Protein AF-A0A096BMD1-F1 (afdb_monomer_lite)

Radius of gyration: 20.09 Å; chains: 1; bounding box: 47×46×55 Å

Organism: NCBI:txid1401068

Sequence (117 aa):
KVTRGYIKIDFSPAWELNEKVIDFIFFSDKPSQREQKPKDERFKLSFRYQVHGTAFFQGRKVAELTDVGFNNVDEVIEKLVSLLPDDIPPRSMVLFKIENRDKKQTAVYERTKGKGF

Foldseek 3Di:
DDDPDDDDDDCVVVVVVVVVVCCCVPPDPPDDPVPPPPDPPVPFDDQAWWKWKFKDFPNDTFDIDTDGGDGHPVVVVVVRVVSGDPPQDAQGKMKMWMAGPVVRDIDIDIDTHPPRD

Secondary structure (DSSP, 8-state):
-----------HHHHHHHHHHHHHHHS--PPPGGGS----------TTS-EEEEEEETTEEEEEEEES---SHHHHHHHHHHTS-TTSPTT-EEEEEEEETTTTEEEEEEEETTB--

Structure (mmCIF, N/CA/C/O backbone):
data_AF-A0A096BMD1-F1
#
_entry.id   AF-A0A096BMD1-F1
#
loop_
_atom_site.group_PDB
_atom_site.id
_atom_site.type_symbol
_atom_site.label_atom_id
_atom_site.label_alt_id
_atom_site.label_comp_id
_atom_site.label_asym_id
_atom_site.label_entity_id
_atom_site.label_seq_id
_atom_site.pdbx_PDB_ins_code
_atom_site.Cartn_x
_atom_site.Cartn_y
_atom_site.Cartn_z
_atom_site.occupancy
_atom_site.B_iso_or_equiv
_atom_site.auth_seq_id
_atom_site.auth_comp_id
_atom_site.auth_asym_id
_atom_site.auth_atom_id
_atom_site.pdbx_PDB_model_num
ATOM 1 N N . LYS A 1 1 ? -16.268 -29.114 36.804 1.00 44.31 1 LYS A N 1
ATOM 2 C CA . LYS A 1 1 ? -17.260 -28.925 35.714 1.00 44.31 1 LYS A CA 1
ATOM 3 C C . LYS A 1 1 ? -17.296 -27.437 35.386 1.00 44.31 1 LYS A C 1
ATOM 5 O O . LYS A 1 1 ? -17.631 -26.677 36.280 1.00 44.31 1 LYS A O 1
ATOM 10 N N . VAL A 1 2 ? -16.883 -27.021 34.186 1.00 46.84 2 VAL A N 1
ATOM 11 C CA . VAL A 1 2 ? -16.944 -25.609 33.761 1.00 46.84 2 VAL A CA 1
ATOM 12 C C . VAL A 1 2 ? -18.175 -25.445 32.880 1.00 46.84 2 VAL A C 1
ATOM 14 O O . VAL A 1 2 ? -18.296 -26.108 31.851 1.00 46.84 2 VAL A O 1
ATOM 17 N N . THR A 1 3 ? -19.113 -24.614 33.315 1.00 54.94 3 THR A N 1
ATOM 18 C CA . THR A 1 3 ? -20.321 -24.269 32.568 1.00 54.94 3 THR A CA 1
ATOM 19 C C . THR A 1 3 ? -19.910 -23.362 31.408 1.00 54.94 3 THR A C 1
ATOM 21 O O . THR A 1 3 ? -19.445 -22.247 31.629 1.00 54.94 3 THR A O 1
ATOM 24 N N . ARG A 1 4 ? -20.028 -23.841 30.163 1.00 63.47 4 ARG A N 1
ATOM 25 C CA . ARG A 1 4 ? -19.872 -22.997 28.968 1.00 63.47 4 ARG A CA 1
ATOM 26 C C . ARG A 1 4 ? -21.045 -22.013 28.934 1.00 63.47 4 ARG A C 1
ATOM 28 O O . ARG A 1 4 ? -22.141 -22.379 28.524 1.00 63.47 4 ARG A O 1
ATOM 35 N N . GLY A 1 5 ? -20.830 -20.795 29.425 1.00 62.41 5 GLY A N 1
ATOM 36 C CA . GLY A 1 5 ? -21.788 -19.703 29.278 1.00 62.41 5 GLY A CA 1
ATOM 37 C C . GLY A 1 5 ? -21.895 -19.319 27.804 1.00 62.41 5 GLY A C 1
ATOM 38 O O . GLY A 1 5 ? -20.888 -18.998 27.176 1.00 62.41 5 GLY A O 1
ATOM 39 N N . TYR A 1 6 ? -23.098 -19.393 27.240 1.00 62.28 6 TYR A N 1
ATOM 40 C CA . TYR A 1 6 ? -23.366 -18.908 25.890 1.00 62.28 6 TYR A CA 1
ATOM 41 C C . TYR A 1 6 ? -23.229 -17.383 25.875 1.00 62.28 6 TYR A C 1
ATOM 43 O O . TYR A 1 6 ? -24.000 -16.680 26.523 1.00 62.28 6 TYR A O 1
ATOM 51 N N . ILE A 1 7 ? -22.249 -16.872 25.131 1.00 69.31 7 ILE A N 1
ATOM 52 C CA . ILE A 1 7 ? -22.120 -15.442 24.848 1.00 69.31 7 ILE A CA 1
ATOM 53 C C . ILE A 1 7 ? -22.993 -15.162 23.625 1.00 69.31 7 ILE A C 1
ATOM 55 O O . ILE A 1 7 ? -22.671 -15.589 22.516 1.00 69.31 7 ILE A O 1
ATOM 59 N N . LYS A 1 8 ? -24.122 -14.476 23.825 1.00 74.56 8 LYS A N 1
ATOM 60 C CA . LYS A 1 8 ? -24.902 -13.927 22.713 1.00 74.56 8 LYS A CA 1
ATOM 61 C C . LYS A 1 8 ? -24.110 -12.751 22.149 1.00 74.56 8 LYS A C 1
ATOM 63 O O . LYS A 1 8 ? -23.912 -11.759 22.842 1.00 74.56 8 LYS A O 1
ATOM 68 N N . ILE A 1 9 ? -23.620 -12.897 20.923 1.00 75.44 9 ILE A N 1
ATOM 69 C CA . ILE A 1 9 ? -22.891 -11.835 20.230 1.00 75.44 9 ILE A CA 1
ATOM 70 C C . ILE A 1 9 ? -23.888 -10.711 19.944 1.00 75.44 9 ILE A C 1
ATOM 72 O O . ILE A 1 9 ? -24.939 -10.950 19.348 1.00 75.44 9 ILE A O 1
ATOM 76 N N . ASP A 1 10 ? -23.577 -9.511 20.419 1.00 81.00 10 ASP A N 1
ATOM 77 C CA . ASP A 1 10 ? -24.368 -8.322 20.141 1.00 81.00 10 ASP A CA 1
ATOM 78 C C . ASP A 1 10 ? -23.950 -7.732 18.789 1.00 81.00 10 ASP A C 1
ATOM 80 O O . ASP A 1 10 ? -22.784 -7.403 18.570 1.00 81.00 10 ASP A O 1
ATOM 84 N N . PHE A 1 11 ? -24.913 -7.629 17.875 1.00 81.88 11 PHE A N 1
ATOM 85 C CA . PHE A 1 11 ? -24.724 -7.078 16.532 1.00 81.88 11 PHE A CA 1
ATOM 86 C C . PHE A 1 11 ? -25.216 -5.632 16.414 1.00 81.88 11 PHE A C 1
ATOM 88 O O . PHE A 1 11 ? -25.096 -5.046 15.337 1.00 81.88 11 PHE A O 1
ATOM 95 N N . SER A 1 12 ? -25.727 -5.041 17.499 1.00 84.19 12 SER A N 1
ATOM 96 C CA . SER A 1 12 ? -26.197 -3.649 17.526 1.00 84.19 12 SER A CA 1
ATOM 97 C C . SER A 1 12 ? -25.155 -2.658 16.977 1.00 84.19 12 SER A C 1
ATOM 99 O O . SER A 1 12 ? -25.520 -1.843 16.130 1.00 84.19 12 SER A O 1
ATOM 101 N N . PRO A 1 13 ? -23.843 -2.782 17.288 1.00 82.69 13 PRO A N 1
ATOM 102 C CA . PRO A 1 13 ? -22.835 -1.880 16.722 1.00 82.69 13 PRO A CA 1
ATOM 103 C C . PRO A 1 13 ? -22.692 -1.981 15.196 1.00 82.69 13 PRO A C 1
ATOM 105 O O . PRO A 1 13 ? -22.428 -0.986 14.526 1.00 82.69 13 PRO A O 1
ATOM 108 N N . ALA A 1 14 ? -22.855 -3.181 14.629 1.00 84.44 14 ALA A N 1
ATOM 109 C CA . ALA A 1 14 ? -22.781 -3.387 13.183 1.00 84.44 14 ALA A CA 1
ATOM 110 C C . ALA A 1 14 ? -24.036 -2.851 12.476 1.00 84.44 14 ALA A C 1
ATOM 112 O O . ALA A 1 14 ? -23.942 -2.315 11.372 1.00 84.44 14 ALA A O 1
ATOM 113 N N . TRP A 1 15 ? -25.195 -2.964 13.130 1.00 83.19 15 TRP A N 1
ATOM 114 C CA . TRP A 1 15 ? -26.458 -2.422 12.636 1.00 83.19 15 TRP A CA 1
ATOM 115 C C . TRP A 1 15 ? -26.417 -0.895 12.530 1.00 83.19 15 TRP A C 1
ATOM 117 O O . TRP A 1 15 ? -26.657 -0.353 11.452 1.00 83.19 15 TRP A O 1
ATOM 127 N N . GLU A 1 16 ? -26.005 -0.214 13.604 1.00 85.31 16 GLU A N 1
ATOM 128 C CA . GLU A 1 16 ? -25.871 1.249 13.630 1.00 85.31 16 GLU A CA 1
ATOM 129 C C . GLU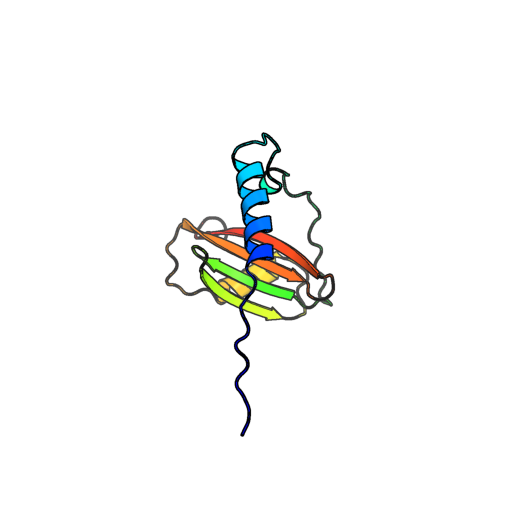 A 1 16 ? -24.891 1.774 12.570 1.00 85.31 16 GLU A C 1
ATOM 131 O O . GLU A 1 16 ? -25.060 2.870 12.033 1.00 85.31 16 GLU A O 1
ATOM 136 N N . LEU A 1 17 ? -23.830 1.013 12.279 1.00 81.50 17 LEU A N 1
ATOM 137 C CA . LEU A 1 17 ? -22.853 1.396 11.264 1.00 81.50 17 LEU A CA 1
ATOM 138 C C . LEU A 1 17 ? -23.443 1.287 9.853 1.00 81.50 17 LEU A C 1
ATOM 140 O O . LEU A 1 17 ? -23.239 2.181 9.033 1.00 81.50 17 LEU A O 1
ATOM 144 N N . ASN A 1 18 ? -24.191 0.217 9.583 1.00 82.25 18 ASN A N 1
ATOM 145 C CA . ASN A 1 18 ? -24.832 0.002 8.289 1.00 82.25 18 ASN A CA 1
ATOM 146 C C . ASN A 1 18 ? -25.927 1.037 8.014 1.00 82.25 18 ASN A C 1
ATOM 148 O O . ASN A 1 18 ? -25.999 1.547 6.898 1.00 82.25 18 ASN A O 1
ATOM 152 N N . GLU A 1 19 ? -26.726 1.391 9.021 1.00 84.69 19 GLU A N 1
ATOM 153 C CA . GLU A 1 19 ? -27.766 2.421 8.908 1.00 84.69 19 GLU A CA 1
ATOM 154 C C . GLU A 1 19 ? -27.171 3.769 8.469 1.00 84.69 19 GLU A C 1
ATOM 156 O O . GLU A 1 19 ? -27.617 4.360 7.487 1.00 84.69 19 GLU A O 1
ATOM 161 N N . LYS A 1 20 ? -26.052 4.183 9.080 1.00 83.25 20 LYS A N 1
ATOM 162 C CA . LYS A 1 20 ? -25.331 5.414 8.703 1.00 83.25 20 LYS A CA 1
ATOM 163 C C . LYS A 1 20 ? -24.802 5.395 7.267 1.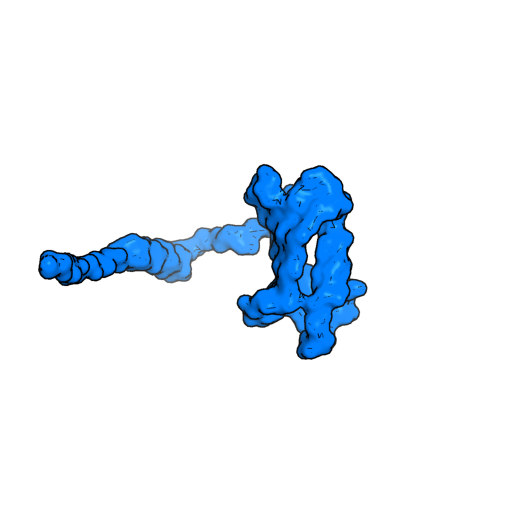00 83.25 20 LYS A C 1
ATOM 165 O O . LYS A 1 20 ? -24.751 6.439 6.619 1.00 83.25 20 LYS A O 1
ATOM 170 N N . VAL A 1 21 ? -24.366 4.234 6.773 1.00 77.81 21 VAL A N 1
ATOM 171 C CA . VAL A 1 21 ? -23.878 4.083 5.391 1.00 77.81 21 VAL A CA 1
ATOM 172 C C . VAL A 1 21 ? -25.033 4.176 4.396 1.00 77.81 21 VAL A C 1
ATOM 174 O O . VAL A 1 21 ? -24.898 4.854 3.378 1.00 77.81 21 VAL A O 1
ATOM 177 N N . ILE A 1 22 ? -26.163 3.533 4.698 1.00 75.69 22 ILE A N 1
ATOM 178 C CA . ILE A 1 22 ? -27.383 3.591 3.882 1.00 75.69 22 ILE A CA 1
ATOM 179 C C . ILE A 1 22 ? -27.871 5.040 3.798 1.00 75.69 22 ILE A C 1
ATOM 181 O O . ILE A 1 22 ? -28.053 5.553 2.694 1.00 75.69 22 ILE A O 1
ATOM 185 N N . ASP A 1 23 ? -27.971 5.736 4.929 1.00 78.62 23 ASP A N 1
ATOM 186 C CA . ASP A 1 23 ? -28.404 7.134 4.951 1.00 78.62 23 ASP A CA 1
ATOM 187 C C . ASP A 1 23 ? -27.490 8.053 4.136 1.00 78.62 23 ASP A C 1
ATOM 189 O O . ASP A 1 23 ? -27.961 8.938 3.418 1.00 78.62 23 ASP A O 1
ATOM 193 N N . PHE A 1 24 ? -26.175 7.829 4.200 1.00 76.00 24 PHE A N 1
ATOM 194 C CA . PHE A 1 24 ? -25.212 8.600 3.420 1.00 76.00 24 PHE A CA 1
ATOM 195 C C . PHE A 1 24 ? -25.348 8.365 1.908 1.00 76.00 24 PHE A C 1
ATOM 197 O O . PHE A 1 24 ? -25.209 9.315 1.146 1.00 76.00 24 PHE A O 1
ATOM 204 N N . ILE A 1 25 ? -25.620 7.130 1.468 1.00 74.50 25 ILE A N 1
ATOM 205 C CA . ILE A 1 25 ? -25.739 6.784 0.039 1.00 74.50 25 ILE A CA 1
ATOM 206 C C . ILE A 1 25 ? -27.082 7.240 -0.547 1.00 74.50 25 ILE A C 1
ATOM 208 O O . ILE A 1 25 ? -27.116 7.701 -1.686 1.00 74.50 25 ILE A O 1
ATOM 212 N N . PHE A 1 26 ? -28.184 7.084 0.195 1.00 76.12 26 PHE A N 1
ATOM 213 C CA . PHE A 1 26 ? -29.536 7.293 -0.339 1.00 76.12 26 PHE A CA 1
ATOM 214 C C . PHE A 1 26 ? -30.131 8.671 -0.037 1.00 76.12 26 PHE A C 1
ATOM 216 O O . PHE A 1 26 ? -30.966 9.137 -0.810 1.00 76.12 26 PHE A O 1
ATOM 223 N N . PHE A 1 27 ? -29.731 9.325 1.059 1.00 77.94 27 PHE A N 1
ATOM 224 C CA . PHE A 1 27 ? -30.376 10.560 1.533 1.00 77.94 27 PHE A CA 1
ATOM 225 C C . PHE A 1 27 ? -29.410 11.740 1.691 1.00 77.94 27 PHE A C 1
ATOM 227 O O . PHE A 1 27 ? -29.776 12.769 2.264 1.00 77.94 27 PHE A O 1
ATOM 234 N N . SER A 1 28 ? -28.174 11.628 1.192 1.00 74.75 28 SER A N 1
ATOM 235 C CA . SER A 1 28 ? -27.193 12.707 1.263 1.00 74.75 28 SER A CA 1
ATOM 236 C C . SER A 1 28 ? -26.488 12.950 -0.068 1.00 74.75 28 SER A C 1
ATOM 238 O O . SER A 1 28 ? -25.798 12.080 -0.575 1.00 74.75 28 SER A O 1
ATOM 240 N N . ASP A 1 29 ? -26.542 14.191 -0.556 1.00 71.31 29 ASP A N 1
ATOM 241 C CA . ASP A 1 29 ? -25.703 14.678 -1.666 1.00 71.31 29 ASP A CA 1
ATOM 242 C C . ASP A 1 29 ? -24.307 15.125 -1.190 1.00 71.31 29 ASP A C 1
ATOM 244 O O . ASP A 1 29 ? -23.623 15.920 -1.840 1.00 71.31 29 ASP A O 1
ATOM 248 N N . LYS A 1 30 ? -23.876 14.686 0.002 1.00 74.19 30 LYS A N 1
ATOM 249 C CA . LYS A 1 30 ? -22.552 15.040 0.518 1.00 74.19 30 LYS A CA 1
ATOM 250 C C . LYS A 1 30 ? -21.495 14.389 -0.378 1.00 74.19 30 LYS A C 1
ATOM 252 O O . LYS A 1 30 ? -21.508 13.166 -0.522 1.00 74.19 30 LYS A O 1
ATOM 257 N N . PRO A 1 31 ? -20.538 15.164 -0.917 1.00 62.88 31 PRO A N 1
ATOM 258 C CA . PRO A 1 31 ? -19.458 14.592 -1.700 1.00 62.88 31 PRO A CA 1
ATOM 259 C C . PRO A 1 31 ? -18.694 13.598 -0.828 1.00 62.88 31 PRO A C 1
ATOM 261 O O . PRO A 1 31 ? -18.352 13.875 0.329 1.00 62.88 31 PRO A O 1
ATOM 264 N N . SER A 1 32 ? -18.460 12.406 -1.371 1.00 60.25 32 SER A N 1
ATOM 265 C CA . SER A 1 32 ? -17.695 11.380 -0.671 1.00 60.25 32 SER A CA 1
ATOM 266 C C . SER A 1 32 ? -16.301 11.921 -0.325 1.00 60.25 32 SER A C 1
ATOM 268 O O . SER A 1 32 ? -15.729 12.704 -1.084 1.00 60.25 32 SER A O 1
ATOM 270 N N . GLN A 1 33 ? -15.686 11.479 0.782 1.00 59.25 33 GLN A N 1
ATOM 271 C CA . GLN A 1 33 ? -14.285 11.845 1.071 1.00 59.25 33 GLN A CA 1
ATOM 272 C C . GLN A 1 33 ? -13.327 11.487 -0.080 1.00 59.25 33 GLN A C 1
ATOM 274 O O . GLN A 1 33 ? -12.249 12.061 -0.180 1.00 59.25 33 GLN A O 1
ATOM 279 N N . ARG A 1 34 ? -13.733 10.578 -0.974 1.00 53.19 34 ARG A N 1
ATOM 280 C CA . ARG A 1 34 ? -12.993 10.195 -2.177 1.00 53.19 34 ARG A CA 1
ATOM 281 C C . ARG A 1 34 ? -12.921 11.303 -3.237 1.00 53.19 34 ARG A C 1
ATOM 283 O O . ARG A 1 34 ? -11.993 11.288 -4.036 1.00 53.19 34 ARG A O 1
ATOM 290 N N . GLU A 1 35 ? -13.864 12.248 -3.245 1.00 49.69 35 GLU A N 1
ATOM 291 C CA . GLU A 1 35 ? -13.878 13.401 -4.163 1.00 49.69 35 GLU A CA 1
ATOM 292 C C . GLU A 1 35 ? -13.034 14.581 -3.670 1.00 49.69 35 GLU A C 1
ATOM 294 O O . GLU A 1 35 ? -12.746 15.504 -4.438 1.00 49.69 35 GLU A O 1
ATOM 299 N N . GLN A 1 36 ? -12.572 14.554 -2.414 1.00 49.47 36 GLN A N 1
ATOM 300 C CA . GLN A 1 36 ? -11.492 15.441 -2.001 1.00 49.47 36 GLN A CA 1
ATOM 301 C C . GLN A 1 36 ? -10.243 14.995 -2.756 1.00 49.47 36 GLN A C 1
ATOM 303 O O . GLN A 1 36 ? -9.589 14.028 -2.367 1.00 49.47 36 GLN A O 1
ATOM 308 N N . LYS A 1 37 ? -9.936 15.694 -3.863 1.00 46.59 37 LYS A N 1
ATOM 309 C CA . LYS A 1 37 ? -8.635 15.613 -4.539 1.00 46.59 37 LYS A CA 1
ATOM 310 C C . LYS A 1 37 ? -7.571 15.504 -3.452 1.00 46.59 37 LYS A C 1
ATOM 312 O O . LYS A 1 37 ? -7.617 16.337 -2.537 1.00 46.59 37 LYS A O 1
ATOM 317 N N . PRO A 1 38 ? -6.680 14.497 -3.508 1.00 48.97 38 PRO A N 1
ATOM 318 C CA . PRO A 1 38 ? -5.687 14.312 -2.468 1.00 48.97 38 PRO A CA 1
ATOM 319 C C . PRO A 1 38 ? -4.997 15.656 -2.301 1.00 48.97 38 PRO A C 1
ATOM 321 O O . PRO A 1 38 ? -4.434 16.187 -3.259 1.00 48.97 38 PRO A O 1
ATOM 324 N N . LYS A 1 39 ? -5.129 16.263 -1.114 1.00 43.09 39 LYS A N 1
ATOM 325 C CA . LYS A 1 39 ? -4.254 17.370 -0.754 1.00 43.09 39 LYS A CA 1
ATOM 326 C C . LYS A 1 39 ? -2.860 16.852 -1.063 1.00 43.09 39 LYS A C 1
ATOM 328 O O . LYS A 1 39 ? -2.517 15.764 -0.606 1.00 43.09 39 LYS A O 1
ATOM 333 N N . ASP A 1 40 ? -2.096 17.605 -1.844 1.00 47.56 40 ASP A N 1
ATOM 334 C CA . ASP A 1 40 ? -0.665 17.402 -2.064 1.00 47.56 40 ASP A CA 1
ATOM 335 C C . ASP A 1 40 ? 0.107 17.583 -0.736 1.00 47.56 40 ASP A C 1
ATOM 337 O O . ASP A 1 40 ? 1.093 18.316 -0.644 1.00 47.56 40 ASP A O 1
ATOM 341 N N . GLU A 1 41 ? -0.322 16.924 0.342 1.00 53.84 41 GLU A N 1
ATOM 342 C CA . GLU A 1 41 ? 0.544 16.540 1.436 1.00 53.84 41 GLU A CA 1
ATOM 343 C C . GLU A 1 41 ? 1.508 15.531 0.839 1.00 53.84 41 GLU A C 1
ATOM 345 O O . GLU A 1 41 ? 1.305 14.320 0.877 1.00 53.84 41 GLU A O 1
ATOM 350 N N . ARG A 1 42 ? 2.549 16.072 0.202 1.00 57.59 42 ARG A N 1
ATOM 351 C CA . ARG A 1 42 ? 3.703 15.322 -0.268 1.00 57.59 42 ARG A CA 1
ATOM 352 C C . ARG A 1 42 ? 4.103 14.403 0.875 1.00 57.59 42 ARG A C 1
ATOM 354 O O . ARG A 1 42 ? 4.582 14.880 1.906 1.00 57.59 42 ARG A O 1
ATOM 361 N N . PHE A 1 43 ? 3.838 13.113 0.715 1.00 66.31 43 PHE A N 1
ATOM 362 C CA . PHE A 1 43 ? 4.175 12.096 1.691 1.00 66.31 43 PHE A CA 1
ATOM 363 C C . PHE A 1 43 ? 5.702 12.061 1.790 1.00 66.31 43 PHE A C 1
ATOM 365 O O . PHE A 1 43 ? 6.393 11.482 0.954 1.00 66.31 43 PHE A O 1
ATOM 372 N N . LYS A 1 44 ? 6.242 12.813 2.753 1.00 69.50 44 LYS A N 1
ATOM 373 C CA . LYS A 1 44 ? 7.683 12.984 2.933 1.00 69.50 44 LYS A CA 1
ATOM 374 C C . LYS A 1 44 ? 8.222 11.768 3.667 1.00 69.50 44 LYS A C 1
ATOM 376 O O . LYS A 1 44 ? 8.121 11.682 4.896 1.00 69.50 44 LYS A O 1
ATOM 381 N N . LEU A 1 45 ? 8.805 10.853 2.903 1.00 73.31 45 LEU A N 1
ATOM 382 C CA . LEU A 1 45 ? 9.679 9.827 3.445 1.00 73.31 45 LEU A CA 1
ATOM 383 C C . LEU A 1 45 ? 11.014 10.423 3.895 1.00 73.31 45 LEU A C 1
ATOM 385 O O . LEU A 1 45 ? 11.434 11.504 3.489 1.00 73.31 45 LEU A O 1
ATOM 389 N N . SER A 1 46 ? 11.655 9.697 4.797 1.00 75.62 46 SER A N 1
ATOM 390 C CA . SER A 1 46 ? 13.034 9.903 5.207 1.00 75.62 46 SER A CA 1
ATOM 391 C C . SER A 1 46 ? 13.587 8.535 5.563 1.00 75.62 46 SER A C 1
ATOM 393 O O . SER A 1 46 ? 12.858 7.734 6.151 1.00 75.62 46 SER A O 1
ATOM 395 N N . PHE A 1 47 ? 14.870 8.303 5.282 1.00 79.12 47 PHE A N 1
ATOM 396 C CA . PHE A 1 47 ? 15.553 7.027 5.515 1.00 79.12 47 PHE A CA 1
ATOM 397 C C . PHE A 1 47 ? 15.375 6.449 6.927 1.00 79.12 47 PHE A C 1
ATOM 399 O O . PHE A 1 47 ? 15.510 5.246 7.127 1.00 79.12 47 PHE A O 1
ATOM 406 N N . ARG A 1 48 ? 15.103 7.305 7.920 1.00 81.19 48 ARG A N 1
ATOM 407 C CA . ARG A 1 48 ? 14.942 6.904 9.323 1.00 81.19 48 ARG A CA 1
ATOM 408 C C . ARG A 1 48 ? 13.635 6.176 9.596 1.00 81.19 48 ARG A C 1
ATOM 410 O O . ARG A 1 48 ? 13.546 5.511 10.619 1.00 81.19 48 ARG A O 1
ATOM 417 N N . TYR A 1 49 ? 12.627 6.371 8.750 1.00 84.81 49 TYR A N 1
ATOM 418 C CA . TYR A 1 49 ? 11.298 5.860 9.026 1.00 84.81 49 TYR A CA 1
ATOM 419 C C . TYR A 1 49 ? 11.133 4.423 8.550 1.00 84.81 49 TYR A C 1
ATOM 421 O O . TYR A 1 49 ? 11.558 4.074 7.446 1.00 84.81 49 TYR A O 1
ATOM 429 N N . GLN A 1 50 ? 10.466 3.611 9.365 1.00 88.12 50 GLN A N 1
ATOM 430 C CA . GLN A 1 50 ? 10.061 2.269 8.977 1.00 88.12 50 GLN A CA 1
ATOM 431 C C . GLN A 1 50 ? 8.824 2.332 8.086 1.00 88.12 50 GLN A C 1
ATOM 433 O O . GLN A 1 50 ? 7.759 2.829 8.476 1.00 88.12 50 GLN A O 1
ATOM 438 N N . VAL A 1 51 ? 8.966 1.789 6.882 1.00 90.19 51 VAL A N 1
ATOM 439 C CA . VAL A 1 51 ? 7.945 1.855 5.843 1.00 90.19 51 VAL A CA 1
ATOM 440 C C . VAL A 1 51 ? 7.422 0.457 5.578 1.00 90.19 51 VAL A C 1
ATOM 442 O O . VAL A 1 51 ? 8.176 -0.493 5.374 1.00 90.19 51 VAL A O 1
ATOM 445 N N . HIS A 1 52 ? 6.103 0.340 5.587 1.00 91.44 52 HIS A N 1
ATOM 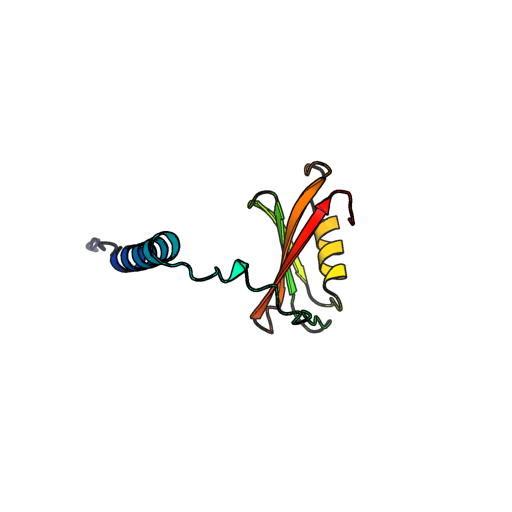446 C CA . HIS A 1 52 ? 5.374 -0.861 5.242 1.00 91.44 52 HIS A CA 1
ATOM 447 C C . HIS A 1 52 ? 4.645 -0.632 3.918 1.00 91.44 52 HIS A C 1
ATOM 449 O O . HIS A 1 52 ? 3.683 0.131 3.836 1.00 91.44 52 HIS A O 1
ATOM 455 N N . GLY A 1 53 ? 5.146 -1.262 2.866 1.00 91.38 53 GLY A N 1
ATOM 456 C CA . GLY A 1 53 ? 4.590 -1.207 1.526 1.00 91.38 53 GLY A CA 1
ATOM 457 C C . GLY A 1 53 ? 3.779 -2.459 1.214 1.00 91.38 53 GLY A C 1
ATOM 458 O O . GLY A 1 53 ? 4.225 -3.574 1.467 1.00 91.38 53 GLY A O 1
ATOM 459 N N . THR A 1 54 ? 2.593 -2.294 0.643 1.00 92.06 54 THR A N 1
ATOM 460 C CA . THR A 1 54 ? 1.738 -3.395 0.182 1.00 92.06 54 THR A CA 1
ATOM 461 C C . THR A 1 54 ? 1.228 -3.113 -1.220 1.00 92.06 54 THR A C 1
ATOM 463 O O . THR A 1 54 ? 0.704 -2.036 -1.496 1.00 92.06 54 THR A O 1
ATOM 466 N N . ALA A 1 55 ? 1.371 -4.090 -2.110 1.00 90.88 55 ALA A N 1
ATOM 467 C CA . ALA A 1 55 ? 0.845 -4.030 -3.463 1.00 90.88 55 ALA A CA 1
ATOM 468 C C . ALA A 1 55 ? -0.436 -4.864 -3.565 1.00 90.88 55 ALA A C 1
ATOM 470 O O . ALA A 1 55 ? -0.486 -6.025 -3.142 1.00 90.88 55 ALA A O 1
ATOM 471 N N . PHE A 1 56 ? -1.466 -4.267 -4.153 1.00 89.06 56 PHE A N 1
ATOM 472 C CA . PHE A 1 56 ? -2.772 -4.864 -4.373 1.00 89.06 56 PHE A CA 1
ATOM 473 C C . PHE A 1 56 ? -3.083 -4.923 -5.863 1.00 89.06 56 PHE A C 1
ATOM 475 O O . PHE A 1 56 ? -3.044 -3.911 -6.564 1.00 89.06 56 PHE A O 1
ATOM 482 N N . PHE A 1 57 ? -3.477 -6.101 -6.330 1.00 87.44 57 PHE A N 1
ATOM 483 C CA . PHE A 1 57 ? -3.997 -6.314 -7.673 1.00 87.44 57 PHE A CA 1
ATOM 484 C C . PHE A 1 57 ? -5.416 -6.872 -7.561 1.00 87.44 57 PHE A C 1
ATOM 486 O O . PHE A 1 57 ? -5.639 -7.868 -6.874 1.00 87.44 57 PHE A O 1
ATOM 493 N N . GLN A 1 58 ? -6.394 -6.196 -8.173 1.00 84.88 58 GLN A N 1
ATOM 494 C CA . GLN A 1 58 ? -7.818 -6.571 -8.098 1.00 84.88 58 GLN A CA 1
ATOM 495 C C . GLN A 1 58 ? -8.331 -6.783 -6.653 1.00 84.88 58 GLN A C 1
ATOM 497 O O . GLN A 1 58 ? -9.120 -7.682 -6.376 1.00 84.88 58 GLN A O 1
ATOM 502 N N . GLY A 1 59 ? -7.838 -5.981 -5.702 1.00 81.31 59 GLY A N 1
ATOM 503 C CA . GLY A 1 59 ? -8.188 -6.095 -4.280 1.00 81.31 59 GLY A CA 1
ATOM 504 C C . GLY A 1 59 ? -7.494 -7.238 -3.527 1.00 81.31 59 GLY A C 1
ATOM 505 O O . GLY A 1 59 ? -7.672 -7.356 -2.317 1.00 81.31 59 GLY A O 1
ATOM 506 N N . ARG A 1 60 ? -6.669 -8.054 -4.195 1.00 85.88 60 ARG A N 1
ATOM 507 C CA . ARG A 1 60 ? -5.854 -9.102 -3.564 1.00 85.88 60 ARG A CA 1
ATOM 508 C C . ARG A 1 60 ? -4.450 -8.583 -3.276 1.00 85.88 60 ARG A C 1
ATOM 510 O O . ARG A 1 60 ? -3.843 -7.939 -4.128 1.00 85.88 60 ARG A O 1
ATOM 517 N N . LYS A 1 61 ? -3.928 -8.878 -2.082 1.00 88.69 61 LYS A N 1
ATOM 518 C CA . LYS A 1 61 ? -2.538 -8.576 -1.711 1.00 88.69 61 LYS A CA 1
ATOM 519 C C . LYS A 1 61 ? -1.610 -9.489 -2.512 1.00 88.69 61 LYS A C 1
ATOM 521 O O . LYS A 1 61 ? -1.691 -10.705 -2.355 1.00 88.69 61 LYS A O 1
ATOM 526 N N . VAL A 1 62 ? -0.767 -8.907 -3.361 1.00 89.19 62 VAL A N 1
ATOM 527 C CA . VAL A 1 62 ? 0.165 -9.652 -4.229 1.00 89.19 62 VAL A CA 1
ATOM 528 C C . VAL A 1 62 ? 1.602 -9.600 -3.734 1.00 89.19 62 VAL A C 1
ATOM 530 O O . VAL A 1 62 ? 2.326 -10.573 -3.891 1.00 89.19 62 VAL A O 1
ATOM 533 N N . ALA A 1 63 ? 2.000 -8.499 -3.099 1.00 88.50 63 ALA A N 1
ATOM 534 C CA . ALA A 1 63 ? 3.318 -8.357 -2.499 1.00 88.50 63 ALA A CA 1
ATOM 535 C C . ALA A 1 63 ? 3.240 -7.471 -1.256 1.00 88.50 63 ALA A C 1
ATOM 537 O O . ALA A 1 63 ? 2.393 -6.577 -1.156 1.00 88.50 63 ALA A O 1
ATOM 538 N N . GLU A 1 64 ? 4.136 -7.717 -0.309 1.00 91.94 64 GLU A N 1
ATOM 539 C CA . GLU A 1 64 ? 4.339 -6.863 0.851 1.00 91.94 64 GLU A CA 1
ATOM 540 C C . GLU A 1 64 ? 5.825 -6.738 1.155 1.00 91.94 64 GLU A C 1
ATOM 542 O O . GLU A 1 64 ? 6.599 -7.669 0.939 1.00 91.94 64 GLU A O 1
ATOM 547 N N . LEU A 1 65 ? 6.212 -5.574 1.655 1.00 90.88 65 LEU A N 1
ATOM 548 C CA . LEU A 1 65 ? 7.576 -5.262 2.032 1.00 90.88 65 LEU A CA 1
ATOM 549 C C . LEU A 1 65 ? 7.547 -4.416 3.298 1.00 90.88 65 LEU A C 1
ATOM 551 O O . LEU A 1 65 ? 6.735 -3.502 3.435 1.00 90.88 65 LEU A O 1
ATOM 555 N N . THR A 1 66 ? 8.443 -4.713 4.230 1.00 91.38 66 THR A N 1
ATOM 556 C CA . THR A 1 66 ? 8.683 -3.858 5.393 1.00 91.38 66 THR A CA 1
ATOM 557 C C . THR A 1 66 ? 10.170 -3.614 5.484 1.00 91.38 66 THR A C 1
ATOM 559 O O . THR A 1 66 ? 10.911 -4.565 5.717 1.00 91.38 66 THR A O 1
ATOM 562 N N . ASP A 1 67 ? 10.596 -2.370 5.298 1.00 87.62 67 ASP A N 1
ATOM 563 C CA . ASP A 1 67 ? 12.016 -2.029 5.343 1.00 87.62 67 ASP A CA 1
ATOM 564 C C . ASP A 1 67 ? 12.230 -0.577 5.802 1.00 87.62 67 ASP A C 1
ATOM 566 O O . ASP A 1 67 ? 11.290 0.224 5.901 1.00 87.62 67 ASP A O 1
ATOM 570 N N . VAL A 1 68 ? 13.477 -0.265 6.127 1.00 86.25 68 VAL A N 1
ATOM 571 C CA . VAL A 1 68 ? 13.981 1.060 6.503 1.00 86.25 68 VAL A CA 1
ATOM 572 C C . VAL A 1 68 ? 14.962 1.547 5.433 1.00 86.25 68 VAL A C 1
ATOM 574 O O . VAL A 1 68 ? 15.493 0.758 4.660 1.00 86.25 68 VAL A O 1
ATOM 577 N N . GLY A 1 69 ? 15.237 2.851 5.377 1.00 84.44 69 GLY A N 1
ATOM 578 C CA . GLY A 1 69 ? 16.247 3.395 4.458 1.00 84.44 69 GLY A CA 1
ATOM 579 C C . GLY A 1 69 ? 15.713 4.008 3.163 1.00 84.44 69 GLY A C 1
ATOM 580 O O . GLY A 1 69 ? 16.507 4.482 2.357 1.00 84.44 69 GLY A O 1
ATOM 581 N N . PHE A 1 70 ? 14.395 4.077 2.978 1.00 85.38 70 PHE A N 1
ATOM 582 C CA . PHE A 1 70 ? 13.798 4.741 1.819 1.00 85.38 70 PHE A CA 1
ATOM 583 C C . PHE A 1 70 ? 13.785 6.263 1.976 1.00 85.38 70 PHE A C 1
ATOM 585 O O . PHE A 1 70 ? 13.278 6.796 2.971 1.00 85.38 70 PHE A O 1
ATOM 592 N N . ASN A 1 71 ? 14.294 6.977 0.974 1.00 83.81 71 ASN A N 1
ATOM 593 C CA . ASN A 1 71 ? 14.223 8.439 0.933 1.00 83.81 71 ASN A CA 1
ATOM 594 C C . ASN A 1 71 ? 12.979 8.921 0.193 1.00 83.81 71 ASN A C 1
ATOM 596 O O . ASN A 1 71 ? 12.379 9.922 0.588 1.00 83.81 71 ASN A O 1
ATOM 600 N N . ASN A 1 72 ? 12.576 8.187 -0.844 1.00 84.81 72 ASN A N 1
ATOM 601 C CA . ASN A 1 72 ? 11.449 8.533 -1.699 1.00 84.81 72 ASN A CA 1
ATOM 602 C C . ASN A 1 72 ? 10.420 7.407 -1.768 1.00 84.81 72 ASN A C 1
ATOM 604 O O . ASN A 1 72 ? 10.712 6.237 -1.536 1.00 84.81 72 ASN A O 1
ATOM 608 N N . VAL A 1 73 ? 9.195 7.785 -2.125 1.00 83.56 73 VAL A N 1
ATOM 609 C CA . VAL A 1 73 ? 8.094 6.848 -2.383 1.00 83.56 73 VAL A CA 1
ATOM 610 C C . VAL A 1 73 ? 8.413 5.956 -3.583 1.00 83.56 73 VAL A C 1
ATOM 612 O O . VAL A 1 73 ? 8.109 4.769 -3.552 1.00 83.56 73 VAL A O 1
ATOM 615 N N . ASP A 1 74 ? 9.051 6.509 -4.615 1.00 84.56 74 ASP A N 1
ATOM 616 C CA . ASP A 1 74 ? 9.357 5.770 -5.840 1.00 84.56 74 ASP A CA 1
ATOM 617 C C . ASP A 1 74 ? 10.322 4.599 -5.583 1.00 84.56 74 ASP A C 1
ATOM 619 O O . ASP A 1 74 ? 10.075 3.510 -6.084 1.00 84.56 74 ASP A O 1
ATOM 623 N N . GLU A 1 75 ? 11.316 4.751 -4.696 1.00 86.94 75 GLU A N 1
ATOM 624 C CA . GLU A 1 75 ? 12.224 3.655 -4.296 1.00 86.94 75 GLU A CA 1
ATOM 625 C C . GLU A 1 75 ? 11.465 2.483 -3.644 1.00 86.94 75 GLU A C 1
ATOM 627 O O . GLU A 1 75 ? 11.780 1.310 -3.866 1.00 86.94 75 GLU A O 1
ATOM 632 N N . VAL A 1 76 ? 10.434 2.793 -2.847 1.00 87.38 76 VAL A N 1
ATOM 633 C CA . VAL A 1 76 ? 9.558 1.785 -2.226 1.00 87.38 76 VAL A CA 1
ATOM 634 C C . VAL A 1 76 ? 8.748 1.062 -3.301 1.00 87.38 76 VAL A C 1
ATOM 636 O O . VAL A 1 76 ? 8.600 -0.161 -3.245 1.00 87.38 76 VAL A O 1
ATOM 639 N N . ILE A 1 77 ? 8.225 1.809 -4.279 1.00 86.81 77 ILE A N 1
ATOM 640 C CA . ILE A 1 77 ? 7.444 1.256 -5.390 1.00 86.81 77 ILE A CA 1
ATOM 641 C C . ILE A 1 77 ? 8.328 0.362 -6.262 1.00 86.81 77 ILE A C 1
ATOM 643 O O . ILE A 1 77 ? 7.923 -0.762 -6.530 1.00 86.81 77 ILE A O 1
ATOM 647 N N . GLU A 1 78 ? 9.532 0.788 -6.640 1.00 87.69 78 GLU A N 1
ATOM 648 C CA . GLU A 1 78 ? 10.469 -0.011 -7.446 1.00 87.69 78 GLU A CA 1
ATOM 649 C C . GLU A 1 78 ? 10.810 -1.345 -6.769 1.00 87.69 78 GLU A C 1
ATOM 651 O O . GLU A 1 78 ? 10.738 -2.412 -7.387 1.00 87.69 78 GLU A O 1
ATOM 656 N N . LYS A 1 79 ? 11.103 -1.314 -5.462 1.00 88.69 79 LYS A N 1
ATOM 657 C CA . LYS A 1 79 ? 11.326 -2.531 -4.669 1.00 88.69 79 LYS A CA 1
ATOM 658 C C . LYS A 1 79 ? 10.094 -3.433 -4.633 1.00 88.69 79 LYS A C 1
ATOM 660 O O . LYS A 1 79 ? 10.227 -4.639 -4.836 1.00 88.69 79 LYS A O 1
ATOM 665 N N . LEU A 1 80 ? 8.902 -2.876 -4.415 1.00 88.06 80 LEU A N 1
ATOM 666 C CA . LEU A 1 80 ? 7.654 -3.647 -4.466 1.00 88.06 80 LEU A CA 1
ATOM 667 C C . LEU A 1 80 ? 7.404 -4.240 -5.854 1.00 88.06 80 LEU A C 1
ATOM 669 O O . LEU A 1 80 ? 6.968 -5.382 -5.939 1.00 88.06 80 LEU A O 1
ATOM 673 N N . VAL A 1 81 ? 7.705 -3.497 -6.921 1.00 85.81 81 VAL A N 1
ATOM 674 C CA . VAL A 1 81 ? 7.559 -3.942 -8.311 1.00 85.81 81 VAL A CA 1
ATOM 675 C C . VAL A 1 81 ? 8.479 -5.124 -8.603 1.00 85.81 81 VAL A C 1
ATOM 677 O O . VAL A 1 81 ? 8.020 -6.093 -9.200 1.00 85.81 81 VAL A O 1
ATOM 680 N N . SER A 1 82 ? 9.723 -5.111 -8.113 1.00 85.50 82 SER A N 1
ATOM 681 C CA . SER A 1 82 ? 10.637 -6.260 -8.252 1.00 85.50 82 SER A CA 1
ATOM 682 C C . SER A 1 82 ? 10.163 -7.538 -7.545 1.00 85.50 82 SER A C 1
ATOM 684 O O . SER A 1 82 ? 10.627 -8.626 -7.873 1.00 85.50 82 SER A O 1
ATOM 686 N N . LEU A 1 83 ? 9.235 -7.416 -6.591 1.00 85.25 83 LEU A N 1
ATOM 687 C CA . LEU A 1 83 ? 8.631 -8.536 -5.863 1.00 85.25 83 LEU A CA 1
ATOM 688 C C . LEU A 1 83 ? 7.270 -8.953 -6.443 1.00 85.25 83 LEU A C 1
ATOM 690 O O . LEU A 1 83 ? 6.644 -9.877 -5.919 1.00 85.25 83 LEU A O 1
ATOM 694 N N . LEU A 1 84 ? 6.775 -8.269 -7.482 1.00 83.62 84 LEU A N 1
ATOM 695 C CA . LEU A 1 84 ? 5.496 -8.610 -8.093 1.00 83.62 84 LEU A CA 1
ATOM 696 C C . LEU A 1 84 ? 5.604 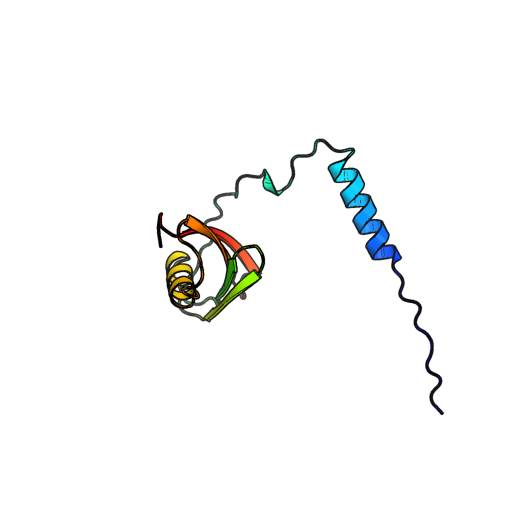-9.908 -8.904 1.00 83.62 84 LEU A C 1
ATOM 698 O O . LEU A 1 84 ? 6.586 -10.111 -9.614 1.00 83.62 84 LEU A O 1
ATOM 702 N N . PRO A 1 85 ? 4.567 -10.758 -8.871 1.00 79.31 85 PRO A N 1
ATOM 703 C CA . PRO A 1 85 ? 4.514 -11.934 -9.724 1.00 79.31 85 PRO A CA 1
ATOM 704 C C . PRO A 1 85 ? 4.357 -11.543 -11.204 1.00 79.31 85 PRO A C 1
ATOM 706 O O . PRO A 1 85 ? 3.594 -10.633 -11.552 1.00 79.31 85 PRO A O 1
ATOM 709 N N . ASP A 1 86 ? 5.022 -12.291 -12.088 1.00 73.94 86 ASP A N 1
ATOM 710 C CA . ASP A 1 86 ? 4.945 -12.110 -13.548 1.00 73.94 86 ASP A CA 1
ATOM 711 C C . ASP A 1 86 ? 3.542 -12.374 -14.125 1.00 73.94 86 ASP A C 1
ATOM 713 O O . ASP A 1 86 ? 3.231 -11.920 -15.225 1.00 73.94 86 ASP A O 1
ATOM 717 N N . ASP A 1 87 ? 2.672 -13.026 -13.348 1.00 75.38 87 ASP A N 1
ATOM 718 C CA . ASP A 1 87 ? 1.291 -13.399 -13.691 1.00 75.38 87 ASP A CA 1
ATOM 719 C C . ASP A 1 87 ? 0.350 -12.193 -13.915 1.00 75.38 87 ASP A C 1
ATOM 721 O O . ASP A 1 87 ? -0.763 -12.332 -14.417 1.00 75.38 87 ASP A O 1
ATOM 725 N N . ILE A 1 88 ? 0.776 -10.972 -13.564 1.00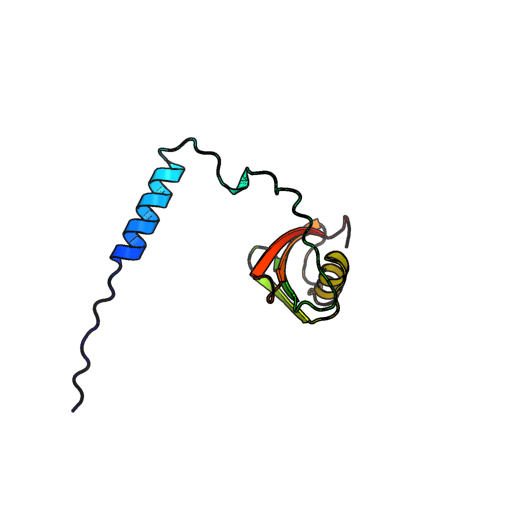 76.31 88 ILE A N 1
ATOM 726 C CA . ILE A 1 88 ? -0.041 -9.765 -13.756 1.00 76.31 88 ILE A CA 1
ATOM 727 C C . ILE A 1 88 ? -0.040 -9.356 -15.243 1.00 76.31 88 ILE A C 1
ATOM 729 O O . ILE A 1 88 ? 1.024 -8.991 -15.765 1.00 76.31 88 ILE A O 1
ATOM 733 N N . PRO A 1 89 ? -1.207 -9.298 -15.918 1.00 76.81 89 PRO A N 1
ATOM 734 C CA . PRO A 1 89 ? -1.286 -8.923 -17.328 1.00 76.81 89 PRO A CA 1
ATOM 735 C C . PRO A 1 89 ? -0.777 -7.496 -17.597 1.00 76.81 89 PRO A C 1
ATOM 737 O O . PRO A 1 89 ? -0.937 -6.612 -16.745 1.00 76.81 89 PRO A O 1
ATOM 740 N N . PRO A 1 90 ? -0.223 -7.208 -18.789 1.00 76.19 90 PRO A N 1
ATOM 741 C CA . PRO A 1 90 ? 0.088 -5.837 -19.190 1.00 76.19 90 PRO A CA 1
ATOM 742 C C . PRO A 1 90 ? -1.188 -4.976 -19.220 1.00 76.19 90 PRO A C 1
ATOM 744 O O . PRO A 1 90 ? -2.279 -5.472 -19.487 1.00 76.19 90 PRO A O 1
ATOM 747 N N . ARG A 1 91 ? -1.050 -3.674 -18.944 1.00 76.19 91 ARG A N 1
ATOM 748 C CA . ARG A 1 91 ? -2.131 -2.683 -18.733 1.00 76.19 91 ARG A CA 1
ATOM 749 C C . ARG A 1 91 ? -3.015 -2.913 -17.508 1.00 76.19 91 ARG A C 1
ATOM 751 O O . ARG A 1 91 ? -4.047 -2.267 -17.362 1.00 76.19 91 ARG A O 1
ATOM 758 N N . SER A 1 92 ? -2.588 -3.780 -16.602 1.00 82.44 92 SER A N 1
ATOM 759 C CA . SER A 1 92 ? -3.232 -3.942 -15.305 1.00 82.44 92 SER A CA 1
ATOM 760 C C . SER A 1 92 ? -2.898 -2.794 -14.359 1.00 82.44 92 SER A C 1
ATOM 762 O O . SER A 1 92 ? -1.752 -2.348 -14.286 1.00 82.44 92 SER A O 1
ATOM 764 N N . MET A 1 93 ? -3.898 -2.354 -13.603 1.00 83.88 93 MET A N 1
ATOM 765 C CA . MET A 1 93 ? -3.760 -1.361 -12.545 1.00 83.88 93 MET A CA 1
ATOM 766 C C . MET A 1 93 ? -3.374 -2.047 -11.231 1.00 83.88 93 MET A C 1
ATOM 768 O O . MET A 1 93 ? -4.044 -2.989 -10.797 1.00 83.88 93 MET A O 1
ATOM 772 N N . VAL A 1 94 ? -2.305 -1.572 -10.599 1.00 87.56 94 VAL A N 1
ATOM 773 C CA . VAL A 1 94 ? -1.828 -2.044 -9.296 1.00 87.56 94 VAL A CA 1
ATOM 774 C C . VAL A 1 94 ? -1.881 -0.876 -8.317 1.00 87.56 94 VAL A C 1
ATOM 776 O O . VAL A 1 94 ? -1.439 0.236 -8.615 1.00 87.56 94 VAL A O 1
ATOM 779 N N . LEU A 1 95 ? -2.452 -1.139 -7.147 1.00 89.44 95 LEU A N 1
ATOM 780 C CA . LEU A 1 95 ? -2.566 -0.187 -6.049 1.00 89.44 95 LEU A CA 1
ATOM 781 C C . LEU A 1 95 ? -1.435 -0.444 -5.055 1.00 89.44 95 LEU A C 1
ATOM 783 O O . LEU A 1 95 ? -1.341 -1.528 -4.486 1.00 89.44 95 LEU A O 1
ATOM 787 N N . PHE A 1 96 ? -0.601 0.557 -4.817 1.00 89.75 96 PHE A N 1
ATOM 788 C CA . PHE A 1 96 ? 0.480 0.518 -3.842 1.00 89.75 96 PHE A CA 1
ATOM 789 C C . PHE A 1 96 ? 0.065 1.314 -2.612 1.00 89.75 96 PHE A C 1
ATOM 791 O O . PHE A 1 96 ? -0.077 2.535 -2.662 1.00 89.75 96 PHE A O 1
ATOM 798 N N . LYS A 1 97 ? -0.136 0.627 -1.495 1.00 90.88 97 LYS A N 1
ATOM 799 C CA . LYS A 1 97 ? -0.371 1.244 -0.194 1.00 90.88 97 LYS A CA 1
ATOM 800 C C . LYS A 1 97 ? 0.957 1.319 0.548 1.00 90.88 97 LYS A C 1
ATOM 802 O O . LYS A 1 97 ? 1.574 0.292 0.815 1.00 90.88 97 LYS A O 1
ATOM 807 N N . ILE A 1 98 ? 1.386 2.526 0.884 1.00 89.94 98 ILE A N 1
ATOM 808 C CA . ILE A 1 98 ? 2.629 2.788 1.607 1.00 89.94 98 ILE A CA 1
ATOM 809 C C . ILE A 1 98 ? 2.268 3.408 2.949 1.00 89.94 98 ILE A C 1
ATOM 811 O O . ILE A 1 98 ? 1.634 4.458 3.022 1.00 89.94 98 ILE A O 1
ATOM 815 N N . GLU A 1 99 ? 2.669 2.742 4.018 1.00 90.00 99 GLU A N 1
ATOM 816 C CA . GLU A 1 99 ? 2.402 3.132 5.393 1.00 90.00 99 GLU A CA 1
ATOM 817 C C . GLU A 1 99 ? 3.720 3.432 6.104 1.00 90.00 99 GLU A C 1
ATOM 819 O O . GLU A 1 99 ? 4.610 2.590 6.189 1.00 90.00 99 GLU A O 1
ATOM 824 N N . ASN A 1 100 ? 3.855 4.643 6.633 1.00 88.81 100 ASN A N 1
ATOM 825 C CA . ASN A 1 100 ? 4.942 5.004 7.531 1.00 88.81 100 ASN A CA 1
ATOM 826 C C . ASN A 1 100 ? 4.509 4.658 8.959 1.00 88.81 100 ASN A C 1
ATOM 828 O O . ASN A 1 100 ? 3.619 5.316 9.508 1.00 88.81 100 ASN A O 1
ATOM 832 N N . ARG A 1 101 ? 5.136 3.639 9.559 1.00 84.12 101 ARG A N 1
ATOM 833 C CA . ARG A 1 101 ? 4.768 3.145 10.895 1.00 84.12 101 ARG A CA 1
ATOM 834 C C . ARG A 1 101 ? 5.068 4.149 12.005 1.00 84.12 101 ARG A C 1
ATOM 836 O O . ARG A 1 101 ? 4.311 4.221 12.969 1.00 84.12 1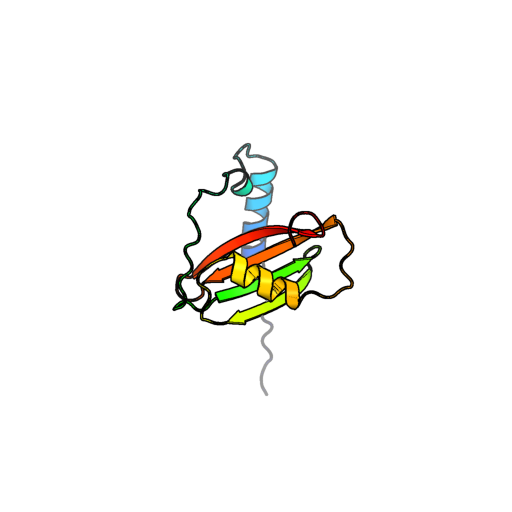01 ARG A O 1
ATOM 843 N N . ASP A 1 102 ? 6.108 4.961 11.846 1.00 82.31 102 ASP A N 1
ATOM 844 C CA . ASP A 1 102 ? 6.518 5.930 12.866 1.00 82.31 102 ASP A CA 1
ATOM 845 C C . ASP A 1 102 ? 5.575 7.131 12.920 1.00 82.31 102 ASP A C 1
ATOM 847 O O . ASP A 1 102 ? 5.156 7.564 13.993 1.00 82.31 102 ASP A O 1
ATOM 851 N N . LYS A 1 103 ? 5.200 7.659 11.750 1.00 80.25 103 LYS A N 1
ATOM 852 C CA . LYS A 1 103 ? 4.263 8.790 11.650 1.00 80.25 103 LYS A CA 1
ATOM 853 C C . LYS A 1 103 ? 2.795 8.371 11.616 1.00 80.25 103 LYS A C 1
ATOM 855 O O . LYS A 1 103 ? 1.933 9.245 11.644 1.00 80.25 103 LYS A O 1
ATOM 860 N N . LYS A 1 104 ? 2.504 7.067 11.526 1.00 81.12 104 LYS A N 1
ATOM 861 C CA . LYS A 1 104 ? 1.159 6.508 11.283 1.00 81.12 104 LYS A CA 1
ATOM 862 C C . LYS A 1 104 ? 0.461 7.153 10.078 1.00 81.12 104 LYS A C 1
ATOM 864 O O . LYS A 1 104 ? -0.756 7.319 10.060 1.00 81.12 104 LYS A O 1
ATOM 869 N N . GLN A 1 105 ? 1.243 7.549 9.076 1.00 82.81 105 GLN A N 1
ATOM 870 C CA . GLN A 1 105 ? 0.738 8.148 7.844 1.00 82.81 105 GLN A CA 1
ATOM 871 C C . GLN A 1 105 ? 0.636 7.066 6.778 1.00 82.81 105 GLN A C 1
ATOM 873 O O . GLN A 1 105 ? 1.541 6.248 6.635 1.00 82.81 105 GLN A O 1
ATOM 878 N N . THR A 1 106 ? -0.444 7.082 6.006 1.00 86.12 106 THR A N 1
ATOM 879 C CA . THR A 1 106 ? -0.651 6.149 4.897 1.00 86.12 106 THR A CA 1
ATOM 880 C C . THR A 1 106 ? -0.899 6.931 3.620 1.00 86.12 106 THR A C 1
ATOM 882 O O . THR A 1 106 ? -1.709 7.855 3.615 1.00 86.12 106 THR A O 1
ATOM 885 N N . ALA A 1 107 ? -0.238 6.532 2.542 1.00 86.00 107 ALA A N 1
ATOM 886 C CA . ALA A 1 107 ? -0.474 7.027 1.198 1.00 86.00 107 ALA A CA 1
ATOM 887 C C . ALA A 1 107 ? -0.808 5.855 0.269 1.00 86.00 107 ALA A C 1
ATOM 889 O O . ALA A 1 107 ? -0.296 4.746 0.431 1.00 86.00 107 ALA A O 1
ATOM 890 N N . VAL A 1 108 ? -1.695 6.096 -0.693 1.00 88.06 108 VAL A N 1
ATOM 891 C CA . VAL A 1 108 ? -2.089 5.106 -1.696 1.00 88.06 108 VAL A CA 1
ATOM 892 C C . VAL A 1 108 ? -1.764 5.672 -3.067 1.00 88.06 108 VAL A C 1
ATOM 894 O O . VAL A 1 108 ? -2.187 6.778 -3.397 1.00 88.06 108 VAL A O 1
ATOM 897 N N . TYR A 1 109 ? -1.016 4.906 -3.849 1.00 86.31 109 TYR A N 1
ATOM 898 C CA . TYR A 1 109 ? -0.588 5.255 -5.194 1.00 86.31 109 TYR A CA 1
ATOM 899 C C . TYR A 1 109 ? -1.130 4.242 -6.188 1.00 86.31 109 TYR A C 1
ATOM 901 O O . TYR A 1 109 ? -1.161 3.041 -5.927 1.00 86.31 109 TYR A O 1
ATOM 909 N N . GLU A 1 110 ? -1.533 4.728 -7.350 1.00 85.88 110 GLU A N 1
ATOM 910 C CA . GLU A 1 110 ? -2.017 3.903 -8.446 1.00 85.88 110 GLU A CA 1
ATOM 911 C C . GLU A 1 110 ? -0.987 3.919 -9.577 1.00 85.88 110 GLU A C 1
ATOM 913 O O . GLU A 1 110 ? -0.523 4.987 -9.989 1.00 85.88 110 GLU A O 1
ATOM 918 N N . ARG A 1 111 ? -0.598 2.740 -10.073 1.00 83.56 111 ARG A N 1
ATOM 919 C CA . ARG A 1 111 ? 0.300 2.602 -11.230 1.00 83.56 111 ARG A CA 1
ATOM 920 C C . ARG A 1 111 ? -0.243 1.551 -12.193 1.00 83.56 111 ARG A C 1
ATOM 922 O O . ARG A 1 111 ? -0.874 0.581 -11.782 1.00 83.56 111 ARG A O 1
ATOM 929 N N . THR A 1 112 ? 0.008 1.741 -13.488 1.00 80.94 112 THR A N 1
ATOM 930 C CA . THR A 1 112 ? -0.469 0.840 -14.550 1.00 80.94 112 THR A CA 1
ATOM 931 C C . THR A 1 112 ? 0.698 0.138 -15.235 1.00 80.94 112 THR A C 1
ATOM 933 O O . THR A 1 112 ? 1.615 0.795 -15.732 1.00 80.94 112 THR A O 1
ATOM 936 N N . LYS A 1 113 ? 0.626 -1.195 -15.348 1.00 72.00 113 LYS A N 1
ATOM 937 C CA . LYS A 1 113 ? 1.639 -2.018 -16.027 1.00 72.00 113 LYS A CA 1
ATOM 938 C C . LYS A 1 113 ? 1.793 -1.632 -17.492 1.00 72.00 113 LYS A C 1
ATOM 940 O O . LYS A 1 113 ? 0.897 -1.873 -18.289 1.00 72.00 113 LYS A O 1
ATOM 945 N N . GLY A 1 114 ? 2.919 -1.008 -17.844 1.00 63.78 114 GLY A N 1
ATOM 946 C CA . GLY A 1 114 ? 3.237 -0.562 -19.207 1.00 63.78 114 GLY A CA 1
ATOM 947 C C . GLY A 1 114 ? 3.202 0.954 -19.449 1.00 63.78 114 GLY A C 1
ATOM 948 O O . GLY A 1 114 ? 3.602 1.383 -20.527 1.00 63.78 114 GLY A O 1
ATOM 949 N N . LYS A 1 115 ? 2.780 1.782 -18.480 1.00 55.66 115 LYS A N 1
ATOM 950 C CA . LYS A 1 115 ? 2.947 3.248 -18.544 1.00 55.66 115 LYS A CA 1
ATOM 951 C C . LYS A 1 115 ? 3.602 3.732 -17.248 1.00 55.66 115 LYS A C 1
ATOM 953 O O . LYS A 1 115 ? 2.933 4.245 -16.356 1.00 55.66 115 LYS A O 1
ATOM 958 N N . GLY A 1 116 ? 4.913 3.511 -17.164 1.00 53.75 116 GLY A N 1
ATOM 959 C CA . GLY A 1 116 ? 5.689 3.612 -15.929 1.00 53.75 116 GLY A CA 1
ATOM 960 C C . GLY A 1 116 ? 5.593 2.310 -15.140 1.00 53.75 116 GLY A C 1
ATOM 961 O O . GLY A 1 116 ? 4.585 2.061 -14.479 1.00 53.75 116 GLY A O 1
ATOM 962 N N . PHE A 1 117 ? 6.623 1.482 -15.282 1.00 51.59 117 PHE A N 1
ATOM 963 C CA . PHE A 1 117 ? 6.930 0.362 -14.404 1.00 51.59 117 PHE A CA 1
ATOM 964 C C . PHE A 1 117 ? 8.331 0.605 -13.875 1.00 51.59 117 PHE A C 1
ATOM 966 O O . PHE A 1 117 ? 9.221 0.774 -14.740 1.00 51.59 117 PHE A O 1
#

pLDDT: mean 77.59, std 12.78, range [43.09, 92.06]